Protein AF-A0A8S4P292-F1 (afdb_monomer_lite)

Structure (mmCIF, N/CA/C/O backbone):
data_AF-A0A8S4P292-F1
#
_entry.id   AF-A0A8S4P292-F1
#
loop_
_atom_site.group_PDB
_atom_site.id
_atom_site.type_symbol
_atom_site.label_atom_id
_atom_site.label_alt_id
_atom_site.label_comp_id
_atom_site.label_asym_id
_atom_site.label_entity_id
_atom_site.label_seq_id
_atom_site.pdbx_PDB_ins_code
_atom_site.Cartn_x
_atom_site.Cartn_y
_atom_site.Cartn_z
_atom_site.occupancy
_atom_site.B_iso_or_equiv
_atom_site.auth_seq_id
_atom_site.auth_comp_id
_atom_site.auth_asym_id
_atom_site.auth_atom_id
_atom_site.pdbx_PDB_model_num
ATOM 1 N N . ARG A 1 1 ? -15.293 15.392 -12.839 1.00 61.47 1 ARG A N 1
ATOM 2 C CA . ARG A 1 1 ? -14.619 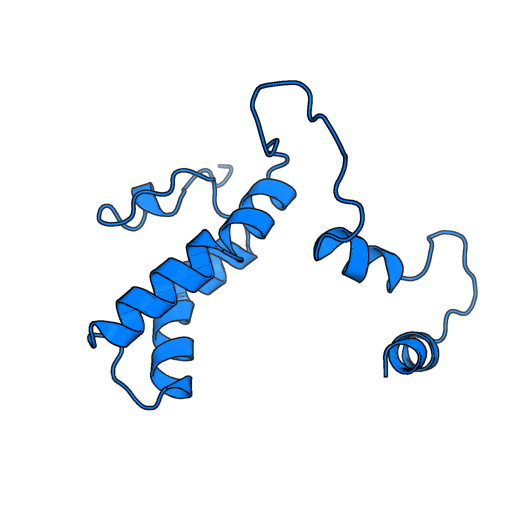15.438 -11.518 1.00 61.47 1 ARG A CA 1
ATOM 3 C C . ARG A 1 1 ? -13.639 14.281 -11.483 1.00 61.47 1 ARG A C 1
ATOM 5 O O . ARG A 1 1 ? -14.068 13.171 -11.761 1.00 61.47 1 ARG A O 1
ATOM 12 N N . THR A 1 2 ? -12.365 14.539 -11.214 1.00 83.19 2 THR A N 1
ATOM 13 C CA . THR A 1 2 ? -11.365 13.479 -11.021 1.00 83.19 2 THR A CA 1
ATOM 14 C C . THR A 1 2 ? -11.444 13.000 -9.576 1.00 83.19 2 THR A C 1
ATOM 16 O O . THR A 1 2 ? -11.651 13.816 -8.681 1.00 83.19 2 THR A O 1
ATOM 19 N N . PHE A 1 3 ? -11.340 11.691 -9.355 1.00 89.50 3 PHE A N 1
ATOM 20 C CA . PHE A 1 3 ? -11.265 11.118 -8.014 1.00 89.50 3 PHE A CA 1
ATOM 21 C C . PHE A 1 3 ? -9.945 11.532 -7.346 1.00 89.50 3 PHE A C 1
ATOM 23 O O . PHE A 1 3 ? -8.888 11.444 -7.978 1.00 89.50 3 PHE A O 1
ATOM 30 N N . SER A 1 4 ? -10.011 11.985 -6.093 1.00 93.75 4 SER A N 1
ATOM 31 C CA . SER A 1 4 ? -8.857 12.491 -5.330 1.00 93.75 4 SER A CA 1
ATOM 32 C C . SER A 1 4 ? -8.865 12.033 -3.869 1.00 93.75 4 SER A C 1
ATOM 34 O O . SER A 1 4 ? -8.152 12.605 -3.051 1.00 93.75 4 SER A O 1
ATOM 36 N N . GLU A 1 5 ? -9.680 11.032 -3.537 1.00 97.56 5 GLU A N 1
ATOM 37 C CA . GLU A 1 5 ? -9.798 10.546 -2.163 1.00 97.56 5 GLU A CA 1
ATOM 38 C C . GLU A 1 5 ? -8.641 9.602 -1.808 1.00 97.56 5 GLU A C 1
ATOM 40 O O . GLU A 1 5 ? -8.047 8.947 -2.672 1.00 97.56 5 GLU A O 1
ATOM 45 N N . ASN A 1 6 ? -8.339 9.526 -0.516 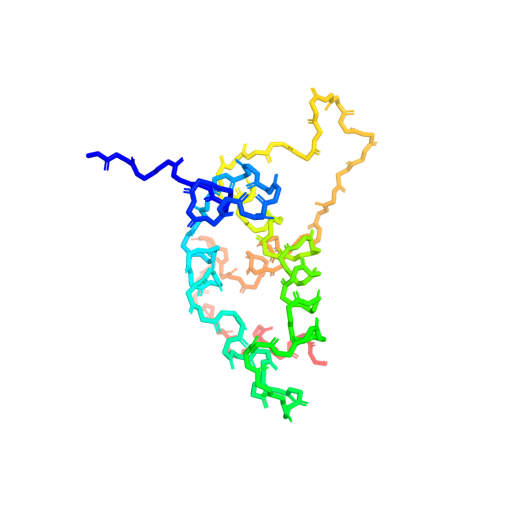1.00 97.88 6 ASN A N 1
ATOM 46 C CA . ASN A 1 6 ? -7.353 8.624 0.065 1.00 97.88 6 ASN A CA 1
ATOM 47 C C . ASN A 1 6 ? -7.997 7.783 1.175 1.00 97.88 6 ASN A C 1
ATOM 49 O O . ASN A 1 6 ? -9.184 7.920 1.483 1.00 97.88 6 ASN A O 1
ATOM 53 N N . MET A 1 7 ? -7.220 6.882 1.772 1.00 97.81 7 MET A N 1
ATOM 54 C CA . MET A 1 7 ? -7.740 6.003 2.814 1.00 97.81 7 MET A CA 1
ATOM 55 C C . MET A 1 7 ? -8.219 6.797 4.043 1.00 97.81 7 MET A C 1
ATOM 57 O O . MET A 1 7 ? -9.282 6.488 4.568 1.00 97.81 7 MET A O 1
ATOM 61 N N . HIS A 1 8 ? -7.506 7.855 4.450 1.00 98.06 8 HIS A N 1
ATOM 62 C CA . HIS A 1 8 ? -7.908 8.727 5.561 1.00 98.06 8 HIS A CA 1
ATOM 63 C C . HIS A 1 8 ? -9.201 9.512 5.280 1.00 98.06 8 HIS A C 1
ATOM 65 O O . HIS A 1 8 ? -10.064 9.606 6.150 1.00 98.06 8 HIS A O 1
ATOM 71 N N . SER A 1 9 ? -9.381 10.058 4.073 1.00 97.88 9 SER A N 1
ATOM 72 C CA . SER A 1 9 ? -10.571 10.855 3.741 1.00 97.88 9 SER A CA 1
ATOM 73 C C . SER A 1 9 ? -11.849 10.013 3.681 1.00 97.88 9 SER A C 1
ATOM 75 O O . SER A 1 9 ? -12.928 10.511 4.000 1.00 97.88 9 SER A O 1
ATOM 77 N N . LEU A 1 10 ? -11.730 8.728 3.330 1.00 97.50 10 LEU A N 1
ATOM 78 C CA . LEU A 1 10 ? -12.845 7.775 3.301 1.00 97.50 10 LEU A CA 1
ATOM 79 C C . LEU A 1 10 ? -13.027 7.008 4.620 1.00 97.50 10 LEU A C 1
ATOM 81 O O . LEU A 1 10 ? -14.141 6.583 4.928 1.00 97.50 10 LEU A O 1
ATOM 85 N N . ARG A 1 11 ? -11.950 6.818 5.390 1.00 96.69 11 ARG A N 1
ATOM 86 C CA . ARG A 1 11 ? -11.912 6.147 6.698 1.00 96.69 11 ARG A CA 1
ATOM 87 C C . ARG A 1 11 ? -11.053 6.967 7.671 1.00 96.69 11 ARG A C 1
ATOM 89 O O . ARG A 1 11 ? -9.850 6.712 7.781 1.00 96.69 11 ARG A O 1
ATOM 96 N N . PRO A 1 12 ? -11.646 7.951 8.379 1.00 97.12 12 PRO A N 1
ATOM 97 C CA . PRO A 1 12 ? -10.912 8.909 9.214 1.00 97.12 12 PRO A CA 1
ATOM 98 C C . PRO A 1 12 ? -10.027 8.290 10.304 1.00 97.12 12 PRO A C 1
ATOM 100 O O . PRO A 1 12 ? -9.085 8.926 10.771 1.00 97.12 12 PRO A O 1
ATOM 103 N N . GLU A 1 13 ? -10.293 7.049 10.712 1.00 96.19 13 GLU A N 1
ATOM 104 C CA . GLU A 1 13 ? -9.477 6.301 11.670 1.00 96.19 13 GLU A CA 1
ATOM 105 C C . GLU A 1 13 ? -8.127 5.823 11.104 1.00 96.19 13 GLU A C 1
ATOM 107 O O . GLU A 1 13 ? -7.250 5.403 11.860 1.00 96.19 13 GLU A O 1
ATOM 112 N N . LYS A 1 14 ? -7.949 5.850 9.780 1.00 97.31 14 LYS A N 1
ATOM 113 C CA . LYS A 1 14 ? -6.741 5.388 9.088 1.00 97.31 14 LYS A CA 1
ATOM 114 C C . LYS A 1 14 ? -5.825 6.562 8.764 1.00 97.31 14 LYS A C 1
ATOM 116 O O . LYS A 1 14 ? -6.298 7.608 8.357 1.00 97.31 14 LYS A O 1
ATOM 121 N N . LYS A 1 15 ? -4.507 6.405 8.910 1.00 97.44 15 LYS A N 1
ATOM 122 C CA . LYS A 1 15 ? -3.524 7.510 8.793 1.00 97.44 15 LYS A CA 1
ATOM 123 C C . LYS A 1 15 ? -3.041 7.818 7.366 1.00 97.44 15 LYS A C 1
ATOM 125 O O . LYS A 1 15 ? -2.312 8.785 7.174 1.00 97.44 15 LYS A O 1
ATOM 130 N N . TRP A 1 16 ? -3.357 6.971 6.387 1.00 97.94 16 TRP A N 1
ATOM 131 C CA . TRP A 1 16 ? -2.717 7.019 5.069 1.00 97.94 16 TRP A CA 1
ATOM 132 C C . TRP A 1 16 ? -3.371 8.037 4.140 1.00 97.94 16 TRP A C 1
ATOM 134 O O . TRP A 1 16 ? -4.585 8.018 3.927 1.00 97.94 16 TRP A O 1
ATOM 144 N N . VAL A 1 17 ? -2.541 8.902 3.560 1.00 97.44 17 VAL A N 1
ATOM 145 C CA . VAL A 1 17 ? -2.971 10.041 2.732 1.00 97.44 17 VAL A CA 1
ATOM 146 C C . VAL A 1 17 ? -2.642 9.875 1.247 1.00 97.44 17 VAL A C 1
ATOM 148 O O . VAL A 1 17 ? -2.986 10.738 0.439 1.00 97.44 17 VAL A O 1
ATOM 151 N N . THR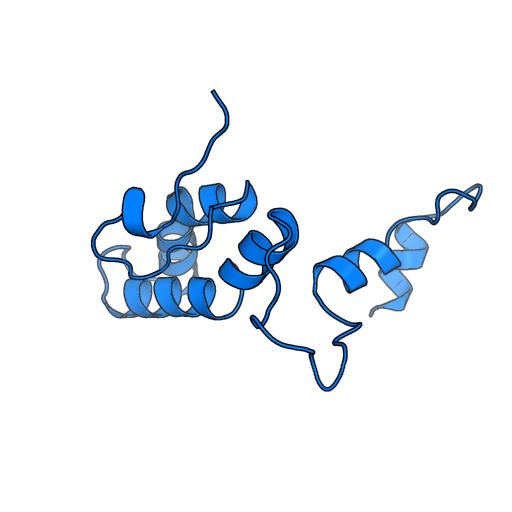 A 1 18 ? -2.032 8.749 0.877 1.00 97.44 18 THR A N 1
ATOM 152 C CA . THR A 1 18 ? -1.813 8.345 -0.513 1.00 97.44 18 THR A CA 1
ATOM 153 C C . THR A 1 18 ? -3.158 8.197 -1.223 1.00 97.44 18 THR A C 1
ATOM 155 O O . THR A 1 18 ? -4.051 7.495 -0.742 1.00 97.44 18 THR A O 1
ATOM 158 N N . LYS A 1 19 ? -3.326 8.896 -2.350 1.00 97.56 19 LYS A N 1
ATOM 159 C CA . LYS A 1 19 ? -4.539 8.817 -3.174 1.00 97.56 19 LYS A CA 1
ATOM 160 C C . LYS A 1 19 ? -4.782 7.367 -3.602 1.00 97.56 19 LYS A C 1
ATOM 162 O O . LYS A 1 19 ? -3.855 6.709 -4.058 1.00 97.56 19 LYS A O 1
ATOM 167 N N . LEU A 1 20 ? -6.024 6.891 -3.500 1.00 98.00 20 LEU A N 1
ATOM 168 C CA . LEU A 1 20 ? -6.336 5.510 -3.878 1.00 98.00 20 LEU A CA 1
ATOM 169 C C . LEU A 1 20 ? -6.347 5.344 -5.401 1.00 98.00 20 LEU A C 1
ATOM 171 O O . LEU A 1 20 ? -6.942 6.148 -6.126 1.00 98.00 20 LEU A O 1
ATOM 175 N N . SER A 1 21 ? -5.728 4.264 -5.873 1.00 96.81 21 SER A N 1
ATOM 176 C CA . SER A 1 21 ? -5.939 3.720 -7.212 1.00 96.81 21 SER A CA 1
ATOM 177 C C . SER A 1 21 ? -7.211 2.866 -7.248 1.00 96.81 21 SER A C 1
ATOM 179 O O . SER A 1 21 ? -7.926 2.693 -6.253 1.00 96.81 21 SER A O 1
ATOM 181 N N . SER A 1 22 ? -7.485 2.259 -8.403 1.00 95.50 22 SER A N 1
ATOM 182 C CA . SER A 1 22 ? -8.533 1.239 -8.508 1.00 95.50 22 SER A CA 1
ATOM 183 C C . SER A 1 22 ? -8.299 0.044 -7.567 1.00 95.50 22 SER A C 1
ATOM 185 O O . SER A 1 22 ? -9.258 -0.455 -6.975 1.00 95.50 22 SER A O 1
ATOM 187 N N . ALA A 1 23 ? -7.045 -0.380 -7.368 1.00 95.50 23 ALA A N 1
ATOM 188 C CA . ALA A 1 23 ? -6.703 -1.479 -6.468 1.00 95.50 23 ALA A CA 1
ATOM 189 C C . ALA A 1 23 ? -6.950 -1.098 -5.000 1.00 95.50 23 ALA A C 1
ATOM 191 O O . ALA A 1 23 ? -7.595 -1.857 -4.272 1.00 95.50 23 ALA A O 1
ATOM 192 N N . GLY A 1 24 ? -6.527 0.104 -4.594 1.00 97.69 24 GLY A N 1
ATOM 193 C CA . GLY A 1 24 ? -6.792 0.659 -3.267 1.00 97.69 24 GLY A CA 1
ATOM 194 C C . GLY A 1 24 ? -8.283 0.766 -2.950 1.00 97.69 24 GLY A C 1
ATOM 195 O O . GLY A 1 24 ? -8.706 0.412 -1.852 1.00 97.69 24 GLY A O 1
ATOM 196 N N . LEU A 1 25 ? -9.113 1.159 -3.923 1.00 97.56 25 LEU A N 1
ATOM 197 C CA . LEU A 1 25 ? -10.575 1.219 -3.771 1.00 97.56 25 LEU A CA 1
ATOM 198 C C . LEU A 1 25 ? -11.229 -0.159 -3.601 1.00 97.56 25 LEU A C 1
ATOM 200 O O . LEU A 1 25 ? -12.143 -0.320 -2.788 1.00 97.56 25 LEU A O 1
ATOM 204 N N . VAL A 1 26 ? -10.771 -1.167 -4.347 1.00 98.12 26 VAL A N 1
ATOM 205 C CA . VAL A 1 26 ? -11.236 -2.550 -4.156 1.00 98.12 26 VAL A CA 1
ATOM 206 C C . VAL A 1 26 ? -10.838 -3.039 -2.764 1.00 98.12 26 VAL A C 1
ATOM 208 O O . VAL A 1 26 ? -11.657 -3.631 -2.057 1.00 98.12 26 VAL A O 1
ATOM 211 N N . TYR A 1 27 ? -9.608 -2.754 -2.338 1.00 98.50 27 TYR A N 1
ATOM 212 C CA . TYR A 1 27 ? -9.125 -3.146 -1.023 1.00 98.50 27 TYR A CA 1
ATOM 213 C C . TYR A 1 27 ? -9.874 -2.442 0.119 1.00 98.50 27 TYR A C 1
ATOM 215 O O . TYR A 1 27 ? -10.314 -3.124 1.041 1.00 98.50 27 TYR A O 1
ATOM 223 N N . LEU A 1 28 ? -10.121 -1.129 0.016 1.00 98.19 28 LEU A N 1
ATOM 224 C CA . LEU A 1 28 ? -10.964 -0.349 0.937 1.00 98.19 28 LEU A CA 1
ATOM 225 C C . LEU A 1 28 ? -12.288 -1.066 1.233 1.00 98.19 28 LEU A C 1
ATOM 227 O O . LEU A 1 28 ? -12.705 -1.161 2.385 1.00 98.19 28 LEU A O 1
ATOM 231 N N . HIS A 1 29 ? -12.963 -1.540 0.184 1.00 97.62 29 HIS A N 1
ATOM 232 C CA . HIS A 1 29 ? -14.326 -2.054 0.291 1.00 97.62 29 HIS A CA 1
ATOM 233 C C . HIS A 1 29 ? -14.394 -3.548 0.652 1.00 97.62 29 HIS A C 1
ATOM 235 O O . HIS A 1 29 ? -15.323 -3.986 1.335 1.00 97.62 29 HIS A O 1
ATOM 241 N N . PHE A 1 30 ? -13.441 -4.357 0.182 1.00 98.31 30 PHE A N 1
ATOM 242 C CA . PHE A 1 30 ? -13.500 -5.818 0.317 1.00 98.31 30 PHE A CA 1
ATOM 243 C C . PHE A 1 30 ? -12.386 -6.421 1.177 1.00 98.31 30 PHE A C 1
ATOM 245 O O . PHE A 1 30 ? -12.517 -7.575 1.587 1.00 98.31 30 PHE A O 1
ATOM 252 N N . GLY A 1 31 ? -11.317 -5.678 1.469 1.00 98.12 31 GLY A N 1
ATOM 253 C CA . GLY A 1 31 ? -10.103 -6.192 2.105 1.00 98.12 31 GLY A CA 1
ATOM 254 C C . GLY A 1 31 ? -10.376 -6.884 3.438 1.00 98.12 31 GLY A C 1
ATOM 255 O O . GLY A 1 31 ? -10.019 -8.049 3.601 1.00 98.12 31 GLY A O 1
ATOM 256 N N . GLU A 1 32 ? -11.093 -6.230 4.357 1.00 97.94 32 GLU A N 1
ATOM 257 C CA . GLU A 1 32 ? -11.412 -6.817 5.670 1.00 97.94 32 GLU A CA 1
ATOM 258 C C . GLU A 1 32 ? -12.253 -8.097 5.539 1.00 97.94 32 GLU A C 1
ATOM 260 O O . GLU A 1 32 ? -11.995 -9.081 6.228 1.00 97.94 32 GLU A O 1
ATOM 265 N N . ARG A 1 33 ? -13.219 -8.132 4.607 1.00 98.38 33 ARG A N 1
ATOM 266 C CA . ARG A 1 33 ? -14.064 -9.316 4.354 1.00 98.38 33 ARG A CA 1
ATOM 267 C C . ARG A 1 33 ? -13.256 -10.491 3.811 1.00 98.38 33 ARG A C 1
ATOM 269 O O . ARG A 1 33 ? -13.507 -11.635 4.190 1.00 98.38 33 ARG A O 1
ATOM 276 N N . ILE A 1 34 ? -12.314 -10.218 2.909 1.00 98.19 34 ILE A N 1
ATOM 277 C CA . ILE A 1 34 ? -11.424 -11.235 2.340 1.00 98.19 34 ILE A CA 1
ATOM 278 C C . ILE A 1 34 ? -10.517 -11.790 3.439 1.00 98.19 34 ILE A C 1
ATOM 280 O O . ILE A 1 34 ? -10.452 -13.004 3.620 1.00 98.19 34 ILE A O 1
ATOM 284 N N . ILE A 1 35 ? -9.875 -10.910 4.207 1.00 98.62 35 ILE A N 1
ATOM 285 C CA . ILE A 1 35 ? -8.954 -11.289 5.282 1.00 98.62 35 ILE A CA 1
ATOM 286 C C . ILE A 1 35 ? -9.677 -12.100 6.357 1.00 98.62 35 ILE A C 1
ATOM 288 O O . ILE A 1 35 ? -9.228 -13.199 6.674 1.00 98.62 35 ILE A O 1
ATOM 292 N N . ALA A 1 36 ? -10.825 -11.620 6.845 1.00 98.56 36 ALA A N 1
ATOM 293 C CA . ALA A 1 36 ? -11.649 -12.315 7.834 1.00 98.56 36 ALA A CA 1
ATOM 294 C C . ALA A 1 36 ? -11.966 -13.753 7.398 1.00 98.56 36 ALA A C 1
ATOM 296 O O . ALA A 1 36 ? -11.795 -14.700 8.167 1.00 98.56 36 ALA A O 1
ATOM 297 N N . LYS A 1 37 ? -12.355 -13.932 6.128 1.00 98.44 37 LYS A N 1
ATOM 298 C CA . LYS A 1 37 ? -12.642 -15.252 5.559 1.00 98.44 37 LYS A CA 1
ATOM 299 C C . LYS A 1 37 ? -11.402 -16.149 5.509 1.00 98.44 37 LYS A C 1
ATOM 301 O O . LYS A 1 37 ? -11.516 -17.332 5.812 1.00 98.44 37 LYS A O 1
ATOM 306 N N . LEU A 1 38 ? -10.243 -15.611 5.127 1.00 98.31 38 LEU A N 1
ATOM 307 C CA . LEU A 1 38 ? -8.998 -16.380 5.010 1.00 98.31 38 LEU A CA 1
ATOM 308 C C . LEU A 1 38 ? -8.474 -16.872 6.362 1.00 98.31 38 LEU A C 1
ATOM 310 O O . LEU A 1 38 ? -7.948 -17.977 6.439 1.00 98.31 38 LEU A O 1
ATOM 314 N N . ILE A 1 39 ? -8.641 -16.078 7.421 1.00 98.00 39 ILE A N 1
ATOM 315 C CA . ILE A 1 39 ? -8.171 -16.423 8.772 1.00 98.00 39 ILE A CA 1
ATOM 316 C C . ILE A 1 39 ? -9.270 -17.028 9.661 1.00 98.00 39 ILE A C 1
ATOM 318 O O . ILE A 1 39 ? -9.050 -17.220 10.855 1.00 98.00 39 ILE A O 1
ATOM 322 N N . ALA A 1 40 ? -10.447 -17.315 9.090 1.00 98.06 40 ALA A N 1
ATOM 323 C CA . ALA A 1 40 ? -11.623 -17.850 9.779 1.00 98.06 40 ALA A CA 1
ATOM 324 C C . ALA A 1 40 ? -12.060 -17.027 11.014 1.00 98.06 40 ALA A C 1
ATOM 326 O O . ALA A 1 40 ? -12.381 -17.577 12.068 1.00 98.06 40 ALA A O 1
ATOM 327 N N . LYS A 1 41 ? -12.081 -15.696 10.875 1.00 98.06 41 LYS A N 1
ATOM 328 C CA . LYS A 1 41 ? -12.521 -14.729 11.897 1.00 98.06 41 LYS A CA 1
ATOM 329 C C . LYS A 1 41 ? -13.644 -13.833 11.370 1.00 98.06 41 LYS A C 1
ATOM 331 O O . LYS A 1 41 ? -14.073 -13.961 10.225 1.00 98.06 41 LYS A O 1
ATOM 336 N N . THR A 1 42 ? -14.149 -12.935 12.213 1.00 98.00 42 THR A N 1
ATOM 337 C CA . THR A 1 42 ? -15.111 -11.899 11.809 1.00 98.00 42 THR A CA 1
ATOM 338 C C . THR A 1 42 ? -14.389 -10.638 11.331 1.00 98.00 42 THR A C 1
ATOM 340 O O . THR A 1 42 ? -13.199 -10.447 11.587 1.00 98.00 42 THR A O 1
ATOM 343 N N . VAL A 1 43 ? -15.113 -9.767 10.625 1.00 97.12 43 VAL A N 1
ATOM 344 C CA . VAL A 1 43 ? -14.598 -8.463 10.168 1.00 97.12 43 VAL A CA 1
ATOM 345 C C . VAL A 1 43 ? -14.229 -7.560 11.351 1.00 97.12 43 VAL A C 1
ATOM 347 O O . VAL A 1 43 ? -13.233 -6.846 11.295 1.00 97.12 43 VAL A O 1
ATOM 350 N N . ASP A 1 44 ? -14.988 -7.648 12.445 1.00 96.19 44 ASP A N 1
ATOM 351 C CA . ASP A 1 44 ? -14.788 -6.817 13.634 1.00 96.19 44 ASP A CA 1
ATOM 352 C C . ASP A 1 44 ? -13.657 -7.291 14.557 1.00 96.19 44 ASP A C 1
ATOM 354 O O . ASP A 1 44 ? -13.274 -6.542 15.457 1.00 96.19 44 ASP A O 1
ATOM 358 N N . ASP A 1 45 ? -13.122 -8.497 14.342 1.00 98.19 45 ASP A N 1
ATOM 359 C CA . ASP A 1 45 ? -12.021 -9.064 15.125 1.00 98.19 45 ASP A CA 1
ATOM 360 C C . ASP A 1 45 ? -10.752 -8.201 14.994 1.00 98.19 45 ASP A C 1
ATOM 362 O O . ASP A 1 45 ? -10.346 -7.811 13.894 1.00 98.19 45 ASP A O 1
ATOM 366 N N . ASP A 1 46 ? -10.097 -7.914 16.120 1.00 98.12 46 ASP A N 1
ATOM 367 C CA . ASP A 1 46 ? -8.921 -7.036 16.157 1.00 98.12 46 ASP A CA 1
ATOM 368 C C . ASP A 1 46 ? -7.745 -7.579 15.332 1.00 98.12 46 ASP A C 1
ATOM 370 O O . ASP A 1 46 ? -6.968 -6.804 14.764 1.00 98.12 46 ASP A O 1
ATOM 374 N N . ILE A 1 47 ? -7.623 -8.905 15.199 1.00 98.12 47 ILE A N 1
ATOM 375 C CA . ILE A 1 47 ? -6.597 -9.531 14.358 1.00 98.12 47 ILE A CA 1
ATOM 376 C C . ILE A 1 47 ? -6.907 -9.268 12.882 1.00 98.12 47 ILE A C 1
ATOM 378 O O . ILE A 1 47 ? -5.993 -8.925 12.132 1.00 98.12 47 ILE A O 1
ATOM 382 N N . THR A 1 48 ? -8.175 -9.353 12.463 1.00 98.50 48 THR A N 1
ATOM 383 C CA . THR A 1 48 ? -8.587 -8.995 11.093 1.00 98.50 48 THR A CA 1
ATOM 384 C C . THR A 1 48 ? -8.211 -7.550 10.781 1.00 98.50 48 THR A C 1
ATOM 386 O O . THR A 1 48 ? -7.578 -7.295 9.757 1.00 98.50 48 THR A O 1
ATOM 389 N N . LYS A 1 49 ? -8.545 -6.611 11.675 1.00 98.06 49 LYS A N 1
ATOM 390 C CA . LYS A 1 49 ? -8.231 -5.181 11.507 1.00 98.06 49 LYS A CA 1
ATOM 391 C C . LYS A 1 49 ? -6.723 -4.930 11.445 1.00 98.06 49 LYS A C 1
ATOM 393 O O . LYS A 1 49 ? -6.256 -4.190 10.585 1.00 98.06 49 LYS A O 1
ATOM 398 N N . THR A 1 50 ? -5.955 -5.606 12.301 1.00 98.44 50 THR A N 1
ATOM 399 C CA . THR A 1 50 ? -4.486 -5.514 12.321 1.00 98.44 50 THR A CA 1
ATOM 400 C C . THR A 1 50 ? -3.875 -6.009 11.011 1.00 98.44 50 THR A C 1
ATOM 402 O O . THR A 1 50 ? -2.991 -5.361 10.451 1.00 98.44 50 THR A O 1
ATOM 405 N N . ILE A 1 51 ? -4.350 -7.145 10.495 1.00 98.50 51 ILE A N 1
ATOM 406 C CA . ILE A 1 51 ? -3.875 -7.696 9.221 1.00 98.50 51 ILE A CA 1
ATOM 407 C C . ILE A 1 51 ? -4.291 -6.791 8.062 1.00 98.50 51 ILE A C 1
ATOM 409 O O . ILE A 1 51 ? -3.474 -6.543 7.179 1.00 98.50 51 ILE A O 1
ATOM 413 N N . TYR A 1 52 ? -5.517 -6.257 8.078 1.00 98.56 52 TYR A N 1
ATOM 414 C CA . TYR A 1 52 ? -5.977 -5.304 7.072 1.00 98.56 52 TYR A CA 1
ATOM 415 C C . TYR A 1 52 ? -5.048 -4.091 6.978 1.00 98.56 52 TYR A C 1
ATOM 417 O O . TYR A 1 52 ? -4.626 -3.721 5.879 1.00 98.56 52 TYR A O 1
ATOM 425 N N . ASP A 1 53 ? -4.667 -3.530 8.125 1.00 98.44 53 ASP A N 1
ATOM 426 C CA . ASP A 1 53 ? -3.774 -2.376 8.175 1.00 98.44 53 ASP A CA 1
ATOM 427 C C . ASP A 1 53 ? -2.369 -2.719 7.682 1.00 98.44 53 ASP A C 1
ATOM 429 O O . ASP A 1 53 ? -1.769 -1.950 6.932 1.00 98.44 53 ASP A O 1
ATOM 433 N N . LYS A 1 54 ? -1.854 -3.898 8.047 1.00 98.44 54 LYS A N 1
ATOM 434 C CA . LYS A 1 54 ? -0.524 -4.338 7.618 1.00 98.44 54 LYS A CA 1
ATOM 435 C C . LYS A 1 54 ? -0.444 -4.655 6.134 1.00 98.44 54 LYS A C 1
ATOM 437 O O . LYS A 1 54 ? 0.530 -4.273 5.495 1.00 98.44 54 LYS A O 1
ATOM 442 N N . VAL A 1 55 ? -1.462 -5.297 5.572 1.00 98.38 55 VAL A N 1
ATOM 443 C CA . VAL A 1 55 ? -1.518 -5.567 4.131 1.00 98.38 55 VAL A CA 1
ATOM 444 C C . VAL A 1 55 ? -1.665 -4.265 3.342 1.00 98.38 55 VAL A C 1
ATOM 446 O O . VAL A 1 55 ? -1.054 -4.134 2.284 1.00 98.38 55 VAL A O 1
ATOM 449 N N . TYR A 1 56 ? -2.396 -3.271 3.854 1.00 98.50 56 TYR A N 1
ATOM 450 C CA . TYR A 1 56 ? -2.412 -1.961 3.208 1.00 98.50 56 TYR A CA 1
ATOM 451 C C . TYR A 1 56 ? -1.027 -1.300 3.237 1.00 98.50 56 TYR A C 1
ATOM 453 O O . TYR A 1 56 ? -0.465 -1.019 2.183 1.00 98.50 56 TYR A O 1
ATOM 461 N N . GLU A 1 57 ? -0.456 -1.131 4.435 1.00 97.38 57 GLU A N 1
ATOM 462 C CA . GLU A 1 57 ? 0.810 -0.418 4.678 1.00 97.38 57 GLU A CA 1
ATOM 463 C C . GLU A 1 57 ? 2.009 -1.049 3.952 1.00 97.38 57 GLU A C 1
ATOM 465 O O . GLU A 1 57 ? 2.916 -0.341 3.528 1.00 97.38 57 GLU A O 1
ATOM 470 N N . GLN A 1 58 ? 2.040 -2.377 3.808 1.00 96.25 58 GLN A N 1
ATOM 471 C CA . GLN A 1 58 ? 3.193 -3.084 3.236 1.00 96.25 58 GLN A CA 1
ATOM 472 C C . GLN A 1 58 ? 3.033 -3.475 1.766 1.00 96.25 58 GLN A C 1
ATOM 474 O O . GLN A 1 58 ? 3.995 -3.966 1.179 1.00 96.25 58 GLN A O 1
ATOM 479 N N . PHE A 1 59 ? 1.841 -3.334 1.184 1.00 96.19 59 PHE A N 1
ATOM 480 C CA . PHE A 1 59 ? 1.586 -3.841 -0.164 1.00 96.19 59 PHE A CA 1
ATOM 481 C C . PHE A 1 59 ? 0.665 -2.940 -0.983 1.00 96.19 59 PHE A C 1
ATOM 483 O O . PHE A 1 59 ? 1.057 -2.483 -2.053 1.00 96.19 59 PHE A O 1
ATOM 490 N N . VAL A 1 60 ? -0.553 -2.671 -0.510 1.00 97.88 60 VAL A N 1
ATOM 491 C CA . VAL A 1 60 ? -1.537 -1.931 -1.323 1.00 97.88 60 VAL A CA 1
ATOM 492 C C . VAL A 1 60 ? -1.133 -0.467 -1.503 1.00 97.88 60 VAL A C 1
ATOM 494 O O . VAL A 1 60 ? -1.273 0.062 -2.602 1.00 97.88 60 VAL A O 1
ATOM 497 N N . GLU A 1 61 ? -0.573 0.168 -0.472 1.00 97.44 61 GLU A N 1
ATOM 498 C CA . GLU A 1 61 ? -0.151 1.571 -0.544 1.00 97.44 61 GLU A CA 1
ATOM 499 C C . GLU A 1 61 ? 0.969 1.799 -1.574 1.00 97.44 61 GLU A C 1
ATOM 501 O O . GLU A 1 61 ? 0.954 2.813 -2.268 1.00 97.44 61 GLU A O 1
ATOM 506 N N . GLU A 1 62 ? 1.899 0.846 -1.744 1.00 95.62 62 GLU A N 1
ATOM 507 C CA . GLU A 1 62 ? 2.925 0.912 -2.800 1.00 95.62 62 GLU A CA 1
ATOM 508 C C . GLU A 1 62 ? 2.275 0.932 -4.190 1.00 95.62 62 GLU A C 1
ATOM 510 O O . GLU A 1 62 ? 2.654 1.731 -5.045 1.00 95.62 62 GLU A O 1
ATOM 515 N N . ILE A 1 63 ? 1.266 0.083 -4.411 1.00 95.50 63 ILE A N 1
ATOM 516 C CA . ILE A 1 63 ? 0.538 0.012 -5.685 1.00 95.50 63 ILE A CA 1
ATOM 517 C C . ILE A 1 63 ? -0.190 1.333 -5.950 1.00 95.50 63 ILE A C 1
ATOM 519 O O . ILE A 1 63 ? -0.100 1.869 -7.055 1.00 95.50 63 ILE A O 1
ATOM 523 N N . ASP A 1 64 ? -0.870 1.874 -4.937 1.00 97.06 64 ASP A N 1
ATOM 524 C CA . ASP A 1 64 ? -1.558 3.163 -5.029 1.00 97.06 64 ASP A CA 1
ATOM 525 C C . ASP A 1 64 ? -0.583 4.308 -5.341 1.00 97.06 64 ASP A C 1
ATOM 527 O O . ASP A 1 64 ? -0.855 5.129 -6.219 1.00 97.06 64 ASP A O 1
ATOM 531 N N . ALA A 1 65 ? 0.571 4.353 -4.671 1.00 95.75 65 ALA A N 1
ATOM 532 C CA . ALA A 1 65 ? 1.599 5.360 -4.912 1.00 95.75 65 ALA A CA 1
ATOM 533 C C . ALA A 1 65 ? 2.149 5.283 -6.345 1.00 95.75 65 ALA A C 1
ATOM 535 O O . ALA A 1 65 ? 2.214 6.304 -7.032 1.00 95.75 65 ALA A O 1
ATOM 536 N N . VAL A 1 66 ? 2.484 4.078 -6.821 1.00 92.75 66 VAL A N 1
ATOM 537 C CA . VAL A 1 66 ? 3.010 3.856 -8.178 1.00 92.75 66 VAL A CA 1
ATOM 538 C C . VAL A 1 66 ? 1.993 4.263 -9.246 1.00 92.75 66 VAL A C 1
ATOM 540 O O . VAL A 1 66 ? 2.363 4.965 -10.186 1.00 92.75 66 VAL A O 1
ATOM 543 N N . ASP A 1 67 ? 0.720 3.880 -9.098 1.00 93.31 67 ASP A N 1
ATOM 544 C CA . ASP A 1 67 ? -0.344 4.228 -10.057 1.00 93.31 67 ASP A CA 1
ATOM 545 C C . ASP A 1 67 ? -0.595 5.745 -10.123 1.00 93.31 67 ASP A C 1
ATOM 547 O O . ASP A 1 67 ? -0.884 6.298 -11.183 1.00 93.31 67 ASP A O 1
ATOM 551 N N . ASN A 1 68 ? -0.415 6.446 -9.000 1.00 94.44 68 ASN A N 1
ATOM 552 C CA . ASN A 1 68 ? -0.538 7.902 -8.934 1.00 94.44 68 ASN A CA 1
ATOM 553 C C . ASN A 1 68 ? 0.767 8.656 -9.249 1.00 94.44 68 ASN A C 1
ATOM 555 O O . ASN A 1 68 ? 0.779 9.887 -9.186 1.00 94.44 68 ASN A O 1
ATOM 559 N N . GLY A 1 69 ? 1.855 7.956 -9.589 1.00 92.69 69 GLY A N 1
ATOM 560 C CA . GLY A 1 69 ? 3.148 8.569 -9.904 1.00 92.69 69 GLY A CA 1
ATOM 561 C C . GLY A 1 69 ? 3.819 9.256 -8.709 1.00 92.69 69 GLY A C 1
ATOM 562 O O . GLY A 1 69 ? 4.553 10.226 -8.892 1.00 92.69 69 GLY A O 1
ATOM 563 N N . VAL A 1 70 ? 3.550 8.790 -7.489 1.00 93.81 70 VAL A 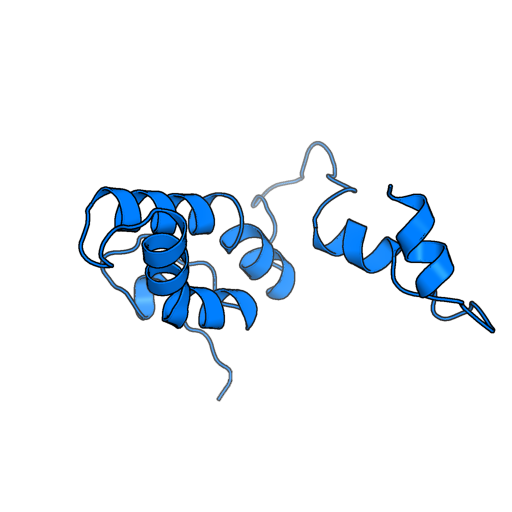N 1
ATOM 564 C CA . VAL A 1 70 ? 4.145 9.316 -6.256 1.00 93.81 70 VAL A CA 1
ATOM 565 C C . VAL A 1 70 ? 5.536 8.712 -6.057 1.00 93.81 70 VAL A C 1
ATOM 567 O O . VAL A 1 70 ? 5.710 7.494 -6.071 1.00 93.81 70 VAL A O 1
ATOM 570 N N . SER A 1 71 ? 6.536 9.571 -5.853 1.00 91.94 71 SER A N 1
ATOM 571 C CA . SER A 1 71 ? 7.904 9.151 -5.538 1.00 91.94 71 SER A CA 1
ATOM 572 C C . SER A 1 71 ? 7.989 8.500 -4.156 1.00 91.94 71 SER A C 1
ATOM 574 O O . SER A 1 71 ? 7.346 8.939 -3.209 1.00 91.94 71 SER A O 1
ATOM 576 N N . GLN A 1 72 ? 8.852 7.490 -4.012 1.00 91.38 72 GLN A N 1
ATOM 577 C CA . GLN A 1 72 ? 9.073 6.794 -2.735 1.00 91.38 72 GLN A CA 1
ATOM 578 C C . GLN A 1 72 ? 9.680 7.699 -1.643 1.00 91.38 72 GLN A C 1
ATOM 580 O O . GLN A 1 72 ? 9.549 7.427 -0.451 1.00 91.38 72 GLN A O 1
ATOM 585 N N . THR A 1 73 ? 10.389 8.753 -2.042 1.00 91.25 73 THR A N 1
ATOM 586 C CA . THR A 1 73 ? 11.024 9.731 -1.157 1.00 91.25 73 THR A CA 1
ATOM 587 C C . THR A 1 73 ? 11.042 11.097 -1.842 1.00 91.25 73 THR A C 1
ATOM 589 O O . THR A 1 73 ? 11.032 11.168 -3.071 1.00 91.25 73 THR A O 1
ATOM 592 N N . ASP A 1 74 ? 11.082 12.172 -1.055 1.00 91.62 74 ASP A N 1
ATOM 593 C CA . ASP A 1 74 ? 11.145 13.552 -1.555 1.00 91.62 74 ASP A CA 1
ATOM 594 C C . ASP A 1 74 ? 12.531 13.935 -2.119 1.00 91.62 74 ASP A C 1
ATOM 596 O O . ASP A 1 74 ? 12.675 14.976 -2.759 1.00 91.62 74 ASP A O 1
ATOM 600 N N . GLY A 1 75 ? 13.565 13.125 -1.860 1.00 92.81 75 GLY A N 1
ATOM 601 C CA . GLY A 1 75 ? 14.943 13.362 -2.305 1.00 92.81 75 GLY A CA 1
ATOM 602 C C . GLY A 1 75 ? 15.412 12.424 -3.420 1.00 92.81 75 GLY A C 1
ATOM 603 O O . GLY A 1 75 ? 14.669 11.585 -3.924 1.00 92.81 75 GLY A O 1
ATOM 604 N N . GLU A 1 76 ? 16.690 12.531 -3.790 1.00 90.81 76 GLU A N 1
ATOM 605 C CA . GLU A 1 76 ? 17.295 11.584 -4.729 1.00 90.81 76 GLU A CA 1
ATOM 606 C C . GLU A 1 76 ? 17.481 10.211 -4.074 1.00 90.81 76 GLU A C 1
ATOM 608 O O . GLU A 1 76 ? 18.145 10.068 -3.041 1.00 90.81 76 GLU A O 1
ATOM 613 N N . SER A 1 77 ? 16.906 9.178 -4.691 1.00 90.75 77 SER A N 1
ATOM 614 C CA . SER A 1 77 ? 17.111 7.811 -4.225 1.00 90.75 77 SER A CA 1
ATOM 615 C C . SER A 1 77 ? 18.559 7.379 -4.448 1.00 90.75 77 SER A C 1
ATOM 617 O O . SER A 1 77 ? 19.125 7.563 -5.523 1.00 90.75 77 SER A O 1
ATOM 619 N N . ARG A 1 78 ? 19.156 6.725 -3.447 1.00 93.56 78 ARG A N 1
ATOM 620 C CA . ARG A 1 78 ? 20.529 6.196 -3.543 1.00 93.56 78 ARG A CA 1
ATOM 621 C C . ARG A 1 78 ? 20.634 4.953 -4.429 1.00 93.56 78 ARG A C 1
ATOM 623 O O . ARG A 1 78 ? 21.735 4.580 -4.821 1.00 93.56 78 ARG A O 1
ATOM 630 N N . TYR A 1 79 ? 19.514 4.282 -4.684 1.00 92.50 79 TYR A N 1
ATOM 631 C CA . TYR A 1 79 ? 19.417 3.106 -5.545 1.00 92.50 79 TYR A CA 1
ATOM 632 C C . TYR A 1 79 ? 18.001 2.976 -6.116 1.00 92.50 79 TYR A C 1
ATOM 634 O O . TYR A 1 79 ? 17.047 3.543 -5.585 1.00 92.50 79 TYR A O 1
ATOM 642 N N . HIS A 1 80 ? 17.849 2.203 -7.188 1.00 89.19 80 HIS A N 1
ATOM 643 C CA . HIS A 1 80 ? 16.549 1.934 -7.800 1.00 89.19 80 HIS A CA 1
ATOM 644 C C . HIS A 1 80 ? 16.134 0.482 -7.569 1.00 89.19 80 HIS A C 1
ATOM 646 O O . HIS A 1 80 ? 16.922 -0.437 -7.796 1.00 89.19 80 HIS A O 1
ATOM 652 N N . ILE A 1 81 ? 14.884 0.272 -7.153 1.00 89.00 81 ILE A N 1
ATOM 653 C CA . ILE A 1 81 ? 14.272 -1.057 -7.093 1.00 89.00 81 ILE A CA 1
ATOM 654 C C . ILE A 1 81 ? 13.687 -1.359 -8.473 1.00 89.00 81 ILE A C 1
ATOM 656 O O . ILE A 1 81 ? 12.715 -0.741 -8.897 1.00 89.00 81 ILE A O 1
ATOM 660 N N . THR A 1 82 ? 14.275 -2.313 -9.188 1.00 88.62 82 THR A N 1
ATOM 661 C CA . THR A 1 82 ? 13.844 -2.685 -10.548 1.00 88.62 82 THR A CA 1
ATOM 662 C C . THR A 1 82 ? 12.839 -3.840 -10.570 1.00 88.62 82 THR A C 1
ATOM 664 O O . THR A 1 82 ? 12.312 -4.183 -11.625 1.00 88.62 82 THR A O 1
ATOM 667 N N . THR A 1 83 ? 12.543 -4.435 -9.413 1.00 89.00 83 THR A N 1
ATOM 668 C CA . THR A 1 83 ? 11.756 -5.672 -9.268 1.00 89.00 83 THR A CA 1
ATOM 669 C C . THR A 1 83 ? 10.427 -5.479 -8.531 1.00 89.00 83 THR A C 1
ATOM 671 O O . THR A 1 83 ? 9.892 -6.440 -7.975 1.00 89.00 83 THR A O 1
ATOM 674 N N . THR A 1 84 ? 9.868 -4.265 -8.543 1.00 88.00 84 THR A N 1
ATOM 675 C CA . THR A 1 84 ? 8.526 -3.986 -7.995 1.00 88.00 84 THR A CA 1
ATOM 676 C C . THR A 1 84 ? 7.457 -4.855 -8.663 1.00 88.00 84 THR A C 1
ATOM 678 O O . THR A 1 84 ? 7.670 -5.404 -9.752 1.00 88.00 84 THR A O 1
ATOM 681 N N . LEU A 1 85 ? 6.284 -4.990 -8.033 1.00 87.50 85 LEU A N 1
ATOM 682 C CA . LEU A 1 85 ? 5.186 -5.785 -8.595 1.00 87.50 85 LEU A CA 1
ATOM 683 C C . LEU A 1 85 ? 4.848 -5.346 -10.028 1.00 87.50 85 LEU A C 1
ATOM 685 O O . LEU A 1 85 ? 4.789 -6.191 -10.921 1.00 87.50 85 LEU A O 1
ATOM 689 N N . SER A 1 86 ? 4.704 -4.039 -10.258 1.00 85.06 86 SER A N 1
ATOM 690 C CA . SER A 1 86 ? 4.416 -3.476 -11.580 1.00 85.06 86 SER A CA 1
ATOM 691 C C . SER A 1 86 ? 5.504 -3.812 -12.601 1.00 85.06 86 SER A C 1
ATOM 693 O O . SER A 1 86 ? 5.176 -4.231 -13.709 1.00 85.06 86 SER A O 1
ATOM 695 N N . SER A 1 87 ? 6.788 -3.732 -12.227 1.00 86.88 87 SER A N 1
ATOM 696 C CA . SER A 1 87 ? 7.900 -4.124 -13.108 1.00 86.88 87 SER A CA 1
ATOM 697 C C . SER A 1 87 ? 7.872 -5.614 -13.444 1.00 86.88 87 SER A C 1
ATOM 699 O O . SER A 1 87 ? 8.092 -6.004 -14.588 1.00 86.88 87 SER A 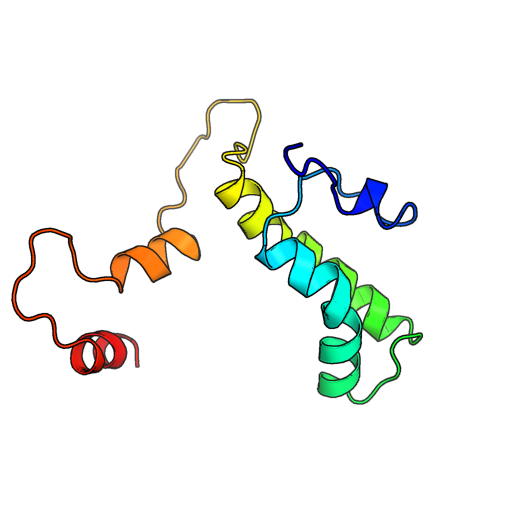O 1
ATOM 701 N N . ARG A 1 88 ? 7.555 -6.472 -12.468 1.00 88.38 88 ARG A N 1
ATOM 702 C CA . ARG A 1 88 ? 7.446 -7.922 -12.686 1.00 88.38 88 ARG A CA 1
ATOM 703 C C . ARG A 1 88 ? 6.272 -8.270 -13.598 1.00 88.38 88 ARG A C 1
ATOM 705 O O . ARG A 1 88 ? 6.440 -9.096 -14.487 1.00 88.38 88 ARG A O 1
ATOM 712 N N . VAL A 1 89 ? 5.120 -7.625 -13.415 1.00 86.12 89 VAL A N 1
ATOM 713 C CA . VAL A 1 89 ? 3.957 -7.783 -14.302 1.00 86.12 89 VAL A CA 1
ATOM 714 C C . VAL A 1 89 ? 4.286 -7.288 -15.712 1.00 86.12 89 VAL A C 1
ATOM 716 O O . VAL A 1 89 ? 4.032 -7.998 -16.681 1.00 86.12 89 VAL A O 1
ATOM 719 N N . ALA A 1 90 ? 4.918 -6.119 -15.842 1.00 84.81 90 ALA A N 1
ATOM 720 C CA . ALA A 1 90 ? 5.331 -5.574 -17.133 1.00 84.81 90 ALA A CA 1
ATOM 721 C C . ALA A 1 90 ? 6.299 -6.507 -17.878 1.00 84.81 90 ALA A C 1
ATOM 723 O O . ALA A 1 90 ? 6.122 -6.729 -19.070 1.00 84.81 90 ALA A O 1
ATOM 724 N N . ASN A 1 91 ? 7.255 -7.121 -17.174 1.00 83.94 91 ASN A N 1
ATOM 725 C CA . ASN A 1 91 ? 8.189 -8.087 -17.762 1.00 83.94 91 ASN A CA 1
ATOM 726 C C . ASN A 1 91 ? 7.504 -9.367 -18.270 1.00 83.94 91 ASN A C 1
ATOM 728 O O . ASN A 1 91 ? 8.045 -10.047 -19.141 1.00 83.94 91 ASN A O 1
ATOM 732 N N . LEU A 1 92 ? 6.328 -9.712 -17.740 1.00 81.56 92 LEU A N 1
ATOM 733 C CA . LEU A 1 92 ? 5.538 -10.841 -18.237 1.00 81.56 92 LEU A CA 1
ATOM 734 C C . LEU A 1 92 ? 4.704 -10.471 -19.460 1.00 81.56 92 LEU A C 1
ATOM 736 O O . LEU A 1 92 ? 4.453 -11.329 -20.315 1.00 81.56 92 LEU A O 1
ATOM 740 N N . ASN A 1 93 ? 4.331 -9.199 -19.588 1.00 83.38 93 ASN A N 1
ATOM 741 C CA . ASN A 1 93 ? 3.568 -8.716 -20.726 1.00 83.38 93 ASN A CA 1
ATOM 742 C C . ASN A 1 93 ? 4.413 -8.737 -22.012 1.00 83.38 93 ASN A C 1
ATOM 744 O O . ASN A 1 93 ? 5.611 -8.437 -21.973 1.00 83.38 93 ASN A O 1
ATOM 748 N N . PRO A 1 94 ? 3.826 -9.124 -23.163 1.00 84.25 94 PRO A N 1
ATOM 749 C CA . PRO A 1 94 ? 4.471 -9.011 -24.470 1.00 84.25 94 PRO A CA 1
ATOM 750 C C . PRO A 1 94 ? 5.089 -7.627 -24.666 1.00 84.25 94 PRO A C 1
ATOM 752 O O . PRO A 1 94 ? 4.423 -6.621 -24.406 1.00 84.25 94 PRO A O 1
ATOM 755 N N . ALA A 1 95 ? 6.333 -7.558 -25.146 1.00 8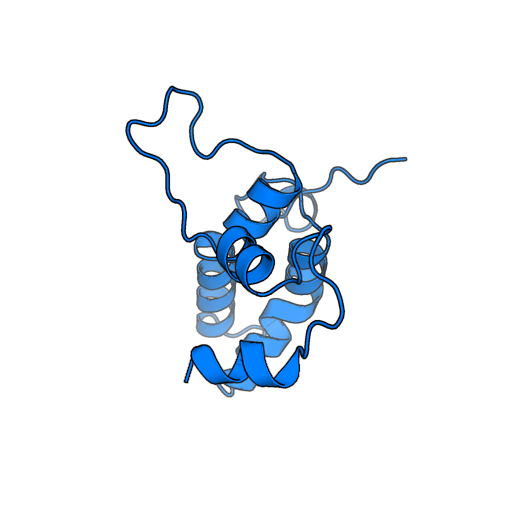2.75 95 ALA A N 1
ATOM 756 C CA . ALA A 1 95 ? 6.853 -6.277 -25.597 1.00 82.75 95 ALA A CA 1
ATOM 757 C C . ALA A 1 95 ? 6.041 -5.811 -26.813 1.00 82.75 95 ALA A C 1
ATOM 759 O O . ALA A 1 95 ? 5.567 -6.618 -27.613 1.00 82.75 95 ALA A O 1
ATOM 760 N N . TRP A 1 96 ? 5.887 -4.497 -26.965 1.00 82.31 96 TRP A N 1
ATOM 761 C CA . TRP A 1 96 ? 5.064 -3.906 -28.027 1.00 82.31 96 TRP A CA 1
ATOM 762 C C . TRP A 1 96 ? 5.513 -4.302 -29.446 1.00 82.31 96 TRP A C 1
ATOM 764 O O . TRP A 1 96 ? 4.729 -4.219 -30.386 1.00 82.31 96 TRP A O 1
ATOM 774 N N . ASN A 1 97 ? 6.772 -4.720 -29.598 1.00 86.00 97 ASN A N 1
ATOM 775 C CA . ASN A 1 97 ? 7.404 -5.129 -30.848 1.00 86.00 97 ASN A CA 1
ATOM 776 C C . ASN A 1 97 ? 7.551 -6.655 -31.002 1.00 86.00 97 ASN A C 1
ATOM 778 O O . ASN A 1 97 ? 8.184 -7.110 -31.956 1.00 86.00 97 ASN A O 1
ATOM 782 N N . GLU A 1 98 ? 7.005 -7.453 -30.084 1.00 82.88 98 GLU A N 1
ATOM 783 C CA . GLU A 1 98 ? 7.031 -8.910 -30.192 1.00 82.88 98 GLU A CA 1
ATOM 784 C C . GLU A 1 98 ? 5.805 -9.439 -30.942 1.00 82.88 98 GLU A C 1
ATOM 786 O O . GLU A 1 98 ? 4.661 -9.270 -30.521 1.00 82.88 98 GLU A O 1
ATOM 791 N N . ASN A 1 99 ? 6.052 -10.148 -32.043 1.00 81.50 99 ASN A N 1
ATOM 792 C CA . ASN A 1 99 ? 5.009 -10.836 -32.798 1.00 81.50 99 ASN A CA 1
ATOM 793 C C . ASN A 1 99 ? 4.795 -12.259 -32.259 1.00 81.50 99 ASN A C 1
ATOM 795 O O . ASN A 1 99 ? 5.752 -12.942 -31.902 1.00 81.50 99 ASN A O 1
ATOM 799 N N . ASN A 1 100 ? 3.547 -12.741 -32.289 1.00 77.50 100 ASN A N 1
ATOM 800 C CA . ASN A 1 100 ? 3.169 -14.128 -31.972 1.00 77.50 100 ASN A CA 1
ATOM 801 C C . ASN A 1 100 ? 3.531 -14.602 -30.547 1.00 77.50 100 ASN A C 1
ATOM 803 O O . ASN A 1 100 ? 3.953 -15.745 -30.356 1.00 77.50 100 ASN A O 1
ATOM 807 N N . VAL A 1 101 ? 3.352 -13.751 -29.529 1.00 75.12 101 VAL A N 1
ATOM 808 C CA . VAL A 1 101 ? 3.657 -14.125 -28.139 1.00 75.12 101 VAL A CA 1
ATOM 809 C C . VAL A 1 101 ? 2.686 -15.181 -27.611 1.00 75.12 101 VAL A C 1
ATOM 811 O O . VAL A 1 101 ? 1.484 -14.950 -27.487 1.00 75.12 101 VAL A O 1
ATOM 814 N N . ASN A 1 102 ? 3.227 -16.342 -27.236 1.00 76.25 102 ASN A N 1
ATOM 815 C CA . ASN A 1 102 ? 2.489 -17.360 -26.501 1.00 76.25 102 ASN A CA 1
ATOM 816 C C . ASN A 1 102 ? 2.547 -17.065 -24.993 1.00 76.25 102 ASN A C 1
ATOM 818 O O . ASN A 1 102 ? 3.544 -17.344 -24.321 1.00 76.25 102 ASN A O 1
ATOM 822 N N . VAL A 1 103 ? 1.450 -16.522 -24.463 1.00 73.31 103 VAL A N 1
ATOM 823 C CA . VAL A 1 103 ? 1.312 -16.142 -23.046 1.00 73.31 103 VAL A CA 1
ATOM 824 C C . VAL A 1 103 ? 1.510 -17.343 -22.109 1.00 73.31 103 VAL A C 1
ATOM 826 O O . VAL A 1 103 ? 2.182 -17.231 -21.088 1.00 73.31 103 VAL A O 1
ATOM 829 N N . GLN A 1 104 ? 1.033 -18.528 -22.498 1.00 69.69 104 GLN A N 1
ATOM 830 C CA . GLN A 1 104 ? 1.089 -19.741 -21.670 1.00 69.69 104 GLN A CA 1
ATOM 831 C C . GLN A 1 104 ? 2.517 -20.287 -21.514 1.00 69.69 104 GLN A C 1
ATOM 833 O O . GLN A 1 104 ? 2.825 -20.950 -20.525 1.00 69.69 104 GLN A O 1
ATOM 838 N N . VAL A 1 105 ? 3.402 -20.039 -22.487 1.00 69.19 105 VAL A N 1
ATOM 839 C CA . VAL A 1 105 ? 4.825 -20.412 -22.395 1.00 69.19 105 VAL A CA 1
ATOM 840 C C . VAL A 1 105 ? 5.575 -19.456 -21.468 1.00 69.19 105 VAL A C 1
ATOM 842 O O . VAL A 1 105 ? 6.384 -19.907 -20.660 1.00 69.19 105 VAL A O 1
ATOM 845 N N . ARG A 1 106 ? 5.274 -18.155 -21.526 1.00 69.38 106 ARG A N 1
ATOM 846 C CA . ARG A 1 106 ? 5.891 -17.154 -20.641 1.00 69.38 106 ARG A CA 1
ATOM 847 C C . ARG A 1 106 ? 5.563 -17.391 -19.171 1.00 69.38 106 ARG A C 1
ATOM 849 O O . ARG A 1 106 ? 6.458 -17.324 -18.335 1.00 69.38 106 ARG A O 1
ATOM 856 N N . GLU A 1 107 ? 4.322 -17.757 -18.861 1.00 65.69 107 GLU A N 1
ATOM 857 C CA . GLU A 1 107 ? 3.907 -18.092 -17.491 1.00 65.69 107 GLU A CA 1
ATOM 858 C C . GLU A 1 107 ? 4.633 -19.323 -16.917 1.00 65.69 107 GLU A C 1
ATOM 860 O O . GLU A 1 107 ? 4.796 -19.437 -15.701 1.00 65.69 107 GLU A O 1
ATOM 865 N N . LYS A 1 108 ? 5.099 -20.250 -17.769 1.00 62.66 108 LYS A N 1
ATOM 866 C CA . LYS A 1 108 ? 5.815 -21.465 -17.339 1.00 62.66 108 LYS A CA 1
ATOM 867 C C . LYS A 1 108 ? 7.264 -21.218 -16.925 1.00 62.66 108 LYS A C 1
ATOM 869 O O . LYS A 1 108 ? 7.784 -22.012 -16.153 1.00 62.66 108 LYS A O 1
ATOM 874 N N . LEU A 1 109 ? 7.899 -20.141 -17.388 1.00 55.59 109 LEU A N 1
ATOM 875 C CA . LEU A 1 109 ? 9.295 -19.815 -17.054 1.00 55.59 109 LEU A CA 1
ATOM 876 C C . LEU A 1 109 ? 9.484 -19.318 -15.605 1.00 55.59 109 LEU A C 1
ATOM 878 O O . LEU A 1 109 ? 10.610 -19.067 -15.189 1.00 55.59 109 LEU A O 1
ATOM 882 N N . LEU A 1 110 ? 8.395 -19.177 -14.842 1.00 52.94 110 LEU A N 1
ATOM 883 C CA . LEU A 1 110 ? 8.387 -18.714 -13.452 1.00 52.94 110 LEU A CA 1
ATOM 884 C C . LEU A 1 110 ? 8.102 -19.815 -12.411 1.00 52.94 110 LEU A C 1
ATOM 886 O O . LEU A 1 110 ? 7.972 -19.488 -11.230 1.00 52.94 110 LEU A O 1
ATOM 890 N N . ARG A 1 111 ? 7.947 -21.079 -12.828 1.00 46.06 111 ARG A N 1
ATOM 891 C CA . ARG A 1 111 ? 7.753 -22.218 -11.914 1.00 46.06 111 ARG A CA 1
ATOM 892 C C . ARG A 1 111 ? 9.050 -22.963 -11.651 1.00 46.06 111 ARG A C 1
ATOM 894 O O . ARG A 1 111 ? 9.827 -23.123 -12.615 1.00 46.06 111 ARG A O 1
#

Sequence (111 aa):
RTFSENMHSLRPEKKWVTKLSSAGLVYLHFGERIIAKLIAKTVDDDITKTIYDKVYEQFVEEIDAVDNGVSQTDGESRYHITTTLSSRVANLNPAWNENNVNVQVREKLLR

Secondary structure (DSSP, 8-state):
-----BHHHHSTT----SBP-HHHHHHHHHHHHHHHHHTT--TTSHHHHHHHHHHIIIIIHHHHHHHTT--SSSS--SS-----HHHHHHHHSPPTT-SS--HHHHHHTT-

pLDDT: mean 90.82, std 10.81, range [46.06, 98.62]

Foldseek 3Di:
DDQFADLCNVPVVADDRQGADPLNVCLSVCVLVVQCVVVVHDSPDPVSVVVSNVCCVPPRSVVSCVVVVHDPDPDDDPDDDCDDPVNVVVVLDDDPPDPPDDSVVSVVVVD

Organism: Owenia fusiformis (NCBI:txid6347)

InterPro domains:
  IPR003226 MYG1 exonuclease [PF03690] (5-104)
  IPR003226 MYG1 exonuclease [PTHR11215] (1-103)

Radius of gyration: 17.47 Å; chains: 1; bounding box: 36×38×49 Å